Protein AF-A0A537HU54-F1 (afdb_monomer)

Radius of gyration: 13.06 Å; Cα contacts (8 Å, |Δi|>4): 165; chains: 1; bounding box: 30×22×34 Å

Secondary structure (DSSP, 8-state):
-EEEEEEEPTTPPPHHHHHHHHHHHHHHTT--SEEEEETTEEEESSS-SEEEEEE-SSSEEEEEEE--TT-TTTHHHHHHHHHHHHHHHTTTEEEEEEEE--

Sequence (102 aa):
MRIVQVVSKPGSENLYTLMRRKEIELRKKNRGTLHRVKPNRWKHVSYSGQIDYHKANNDISIFELKMRSTETNDWQLLHSFLGFLDRHFHEEIESITILYRD

Mean predicted aligned error: 3.88 Å

Solvent-accessible surface area (backbone atoms only — not comparable to full-atom values): 5800 Å² total; per-residue (Å²): 79,39,35,41,39,35,33,41,32,91,91,49,76,43,62,69,62,53,49,55,52,49,39,54,56,28,48,75,70,79,39,78,54,61,41,78,78,45,99,51,30,32,33,47,79,88,40,75,45,37,38,38,56,44,86,74,56,76,49,36,44,36,34,40,40,46,62,69,89,85,62,98,62,67,61,55,52,55,53,54,49,51,54,51,45,51,77,74,37,53,87,42,44,66,45,78,45,80,45,82,43,128

Nearest PDB structures (foldseek):
  7b90-assembly1_E  TM=4.549E-01  e=1.669E-01  Thermus thermophilus HB8
  3hf5-assembly2_C  TM=4.156E-01  e=1.245E-01  Pseudomonas reinekei
  3hfk-assembly1_D  TM=4.223E-01  e=1.876E-01  Pseudomonas reinekei
  3hfk-assembly1_A  TM=4.188E-01  e=2.516E-01  Pseudomonas reinekei
  3o6q-assembly1_C  TM=3.576E-01  e=2.335E+00  Bacillus subtilis

pLDDT: mean 91.17, std 9.53, range [53.69, 97.88]

Foldseek 3Di:
DKKKKFFWDPPFFAVLVQVVVVQVVQVVVVHDQWDDPDSQWIDGNPFAWIWGWDDPDGGIIMIDTGHPPDDPPSCPVVVSVVVVCCVRPVVGTPDMDMDDDD

Structure (mmCIF, N/CA/C/O backbone):
data_AF-A0A537HU54-F1
#
_entry.id   AF-A0A537HU54-F1
#
loop_
_atom_site.group_PDB
_atom_site.id
_atom_site.type_symbol
_atom_site.label_atom_id
_atom_site.label_alt_id
_atom_site.label_comp_id
_atom_site.label_asym_id
_atom_site.label_entity_id
_atom_site.label_seq_id
_atom_site.pdbx_PDB_ins_code
_atom_site.Cartn_x
_atom_site.Cartn_y
_atom_site.Cartn_z
_atom_site.occupancy
_atom_site.B_iso_or_equiv
_atom_site.auth_seq_id
_atom_site.auth_comp_id
_atom_site.auth_asym_id
_atom_site.auth_atom_id
_atom_site.pdbx_PDB_model_num
ATOM 1 N N . MET A 1 1 ? 1.566 3.319 -16.849 1.00 85.00 1 MET A N 1
ATOM 2 C CA . MET A 1 1 ? 1.584 3.609 -15.382 1.00 85.00 1 MET A CA 1
ATOM 3 C C . MET A 1 1 ? 0.423 2.917 -14.654 1.00 85.00 1 MET A C 1
ATOM 5 O O . MET A 1 1 ? -0.576 2.590 -15.280 1.00 85.00 1 MET A O 1
ATOM 9 N N . ARG A 1 2 ? 0.500 2.687 -13.332 1.00 91.25 2 ARG A N 1
ATOM 10 C CA . ARG A 1 2 ? -0.672 2.225 -12.555 1.00 91.25 2 ARG A CA 1
ATOM 11 C C . ARG A 1 2 ? -0.954 3.137 -11.372 1.00 91.25 2 ARG A C 1
ATOM 13 O O . ARG A 1 2 ? -0.020 3.582 -10.714 1.00 91.25 2 ARG A O 1
ATOM 20 N N . ILE A 1 3 ? -2.226 3.391 -11.093 1.00 94.69 3 ILE A N 1
ATOM 21 C CA . ILE A 1 3 ? -2.660 4.149 -9.918 1.00 94.69 3 ILE A CA 1
ATOM 22 C C . ILE A 1 3 ? -3.497 3.227 -9.039 1.00 94.69 3 ILE A C 1
ATOM 24 O O . ILE A 1 3 ? -4.437 2.600 -9.514 1.00 94.69 3 ILE A O 1
ATOM 28 N N . VAL A 1 4 ? -3.149 3.151 -7.762 1.00 96.38 4 VAL A N 1
ATOM 29 C CA . VAL A 1 4 ? -3.901 2.444 -6.730 1.00 96.38 4 VAL A CA 1
ATOM 30 C C . VAL A 1 4 ? -4.544 3.494 -5.840 1.00 96.38 4 VAL A C 1
ATOM 32 O O . VAL A 1 4 ? -3.857 4.209 -5.112 1.00 96.38 4 VAL A O 1
ATOM 35 N N . GLN A 1 5 ? -5.863 3.606 -5.922 1.00 96.62 5 GLN A N 1
ATOM 36 C CA . GLN A 1 5 ? -6.654 4.407 -5.003 1.00 96.62 5 GLN A CA 1
ATOM 37 C C . GLN A 1 5 ? -7.143 3.503 -3.881 1.00 96.62 5 GLN A C 1
ATOM 39 O O . GLN A 1 5 ? -7.730 2.455 -4.137 1.00 96.62 5 GLN A O 1
ATOM 44 N N . VAL A 1 6 ? -6.913 3.923 -2.645 1.00 96.94 6 VAL A N 1
ATOM 45 C CA . VAL A 1 6 ? -7.371 3.213 -1.456 1.00 96.94 6 VAL A CA 1
ATOM 46 C C . VAL A 1 6 ? -8.307 4.118 -0.682 1.00 96.94 6 VAL A C 1
ATOM 48 O O . VAL A 1 6 ? -7.959 5.266 -0.400 1.00 96.94 6 VAL A O 1
ATOM 51 N N . VAL A 1 7 ? -9.484 3.596 -0.358 1.00 95.69 7 VAL A N 1
ATOM 52 C CA . VAL A 1 7 ? -10.455 4.243 0.523 1.00 95.69 7 VAL A CA 1
ATOM 53 C C . VAL A 1 7 ? -10.362 3.567 1.883 1.00 95.69 7 VAL A C 1
ATOM 55 O O . VAL A 1 7 ? -10.488 2.347 1.975 1.00 95.69 7 VAL A O 1
ATOM 58 N N . SER A 1 8 ? -10.108 4.346 2.926 1.00 95.62 8 SER A N 1
ATOM 59 C CA . SER A 1 8 ? -10.096 3.895 4.315 1.00 95.62 8 SER A CA 1
ATOM 60 C C . SER A 1 8 ? -11.515 3.816 4.878 1.00 95.62 8 SER A C 1
ATOM 62 O O . SER A 1 8 ? -12.377 4.610 4.503 1.00 95.62 8 SER A O 1
ATOM 64 N N . LYS A 1 9 ? -11.759 2.878 5.800 1.00 95.50 9 LYS A N 1
ATOM 65 C CA . LYS A 1 9 ? -13.048 2.788 6.501 1.00 95.50 9 LYS A CA 1
ATOM 66 C C . LYS A 1 9 ? -13.285 4.027 7.369 1.00 95.50 9 LYS A C 1
ATOM 68 O O . LYS A 1 9 ? -12.313 4.555 7.924 1.00 95.50 9 LYS A O 1
ATOM 73 N N . PRO A 1 10 ? -14.544 4.452 7.576 1.00 92.94 10 PRO A N 1
ATOM 74 C CA . PRO A 1 10 ? -14.864 5.567 8.462 1.00 9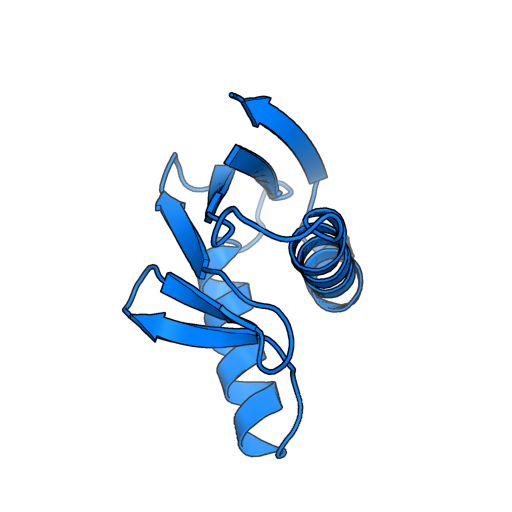2.94 10 PRO A CA 1
ATOM 75 C C . PRO A 1 10 ? -14.234 5.414 9.853 1.00 92.94 10 PRO A C 1
ATOM 77 O O . PRO A 1 10 ? -14.302 4.348 10.460 1.00 92.94 10 PRO A O 1
ATOM 80 N N . GLY A 1 11 ? -13.615 6.484 10.360 1.00 88.88 11 GLY A N 1
ATOM 81 C CA . GLY A 1 11 ? -12.960 6.491 11.675 1.00 88.88 11 GLY A CA 1
ATOM 82 C C . GLY A 1 11 ? -11.567 5.852 11.710 1.00 88.88 11 GLY A C 1
ATOM 83 O O . GLY A 1 11 ? -10.905 5.915 12.746 1.00 88.88 11 GLY A O 1
ATOM 84 N N . SER A 1 12 ? -11.093 5.287 10.595 1.00 90.62 12 SER A N 1
ATOM 85 C CA . SER A 1 12 ? -9.721 4.787 10.486 1.00 90.62 12 SER A CA 1
ATOM 86 C C . SER A 1 12 ? -8.720 5.934 10.452 1.00 90.62 12 SER A C 1
ATOM 88 O O . SER A 1 12 ? -8.979 7.018 9.927 1.00 90.62 12 SER A O 1
ATOM 90 N N . GLU A 1 13 ? -7.522 5.678 10.966 1.00 88.75 13 GLU A N 1
ATOM 91 C CA . GLU A 1 13 ? -6.407 6.590 10.753 1.00 88.75 13 GLU A CA 1
ATOM 92 C C . GLU A 1 13 ? -6.006 6.614 9.269 1.00 88.75 13 GLU A C 1
ATOM 94 O O . GLU A 1 13 ? -6.119 5.618 8.556 1.00 88.75 13 GLU A O 1
ATOM 99 N N . ASN A 1 14 ? -5.483 7.751 8.803 1.00 87.12 14 ASN A N 1
ATOM 100 C CA . ASN A 1 14 ? -5.013 7.890 7.429 1.00 87.12 14 ASN A CA 1
ATOM 101 C C . ASN A 1 14 ? -3.990 6.790 7.066 1.00 87.12 14 ASN A C 1
ATOM 103 O O . ASN A 1 14 ? -2.958 6.628 7.733 1.00 87.12 14 ASN A O 1
ATOM 107 N N . LEU A 1 15 ? -4.256 6.077 5.966 1.00 92.88 15 LEU A N 1
ATOM 108 C CA . LEU A 1 15 ? -3.484 4.906 5.542 1.00 92.88 15 LEU A CA 1
ATOM 109 C C . LEU A 1 15 ? -1.988 5.188 5.379 1.00 92.88 15 LEU A C 1
ATOM 111 O O . LEU A 1 15 ? -1.157 4.363 5.750 1.00 92.88 15 LEU A O 1
ATOM 115 N N . TYR A 1 16 ? -1.606 6.363 4.883 1.00 92.25 16 TYR A N 1
ATOM 116 C CA . TYR A 1 16 ? -0.192 6.702 4.738 1.00 92.25 16 TYR A CA 1
ATOM 117 C C . TYR A 1 16 ? 0.541 6.748 6.092 1.00 92.25 16 TYR A C 1
ATOM 119 O O . TYR A 1 16 ? 1.691 6.301 6.195 1.00 92.25 16 TYR A O 1
ATOM 127 N N . THR A 1 17 ? -0.116 7.219 7.156 1.00 92.00 17 THR A N 1
ATOM 128 C CA . THR A 1 17 ? 0.458 7.215 8.510 1.00 92.00 17 THR A CA 1
ATOM 129 C C . THR A 1 17 ? 0.581 5.795 9.067 1.00 92.00 17 THR A C 1
ATOM 131 O O . THR A 1 17 ? 1.603 5.459 9.681 1.00 92.00 17 THR A O 1
ATOM 134 N N . LEU A 1 18 ? -0.419 4.941 8.825 1.00 94.75 18 LEU A N 1
ATOM 135 C CA . LEU A 1 18 ? -0.379 3.509 9.156 1.00 94.75 18 LEU A CA 1
ATOM 136 C C . LEU A 1 18 ? 0.779 2.806 8.437 1.00 94.75 18 LEU A C 1
ATOM 138 O O . LEU A 1 18 ? 1.633 2.197 9.086 1.00 94.75 18 LEU A O 1
ATOM 142 N N . MET A 1 19 ? 0.890 2.994 7.122 1.00 95.69 19 MET A N 1
ATOM 143 C CA . MET A 1 19 ? 1.970 2.442 6.306 1.00 95.69 19 MET A CA 1
ATOM 144 C C . MET A 1 19 ? 3.344 2.873 6.808 1.00 95.69 19 MET A C 1
ATOM 146 O O . MET A 1 19 ? 4.215 2.027 7.010 1.00 95.69 19 MET A O 1
ATOM 150 N N . ARG A 1 20 ? 3.543 4.173 7.067 1.00 95.25 20 ARG A N 1
ATOM 151 C CA . ARG A 1 20 ? 4.815 4.692 7.588 1.00 95.25 20 ARG A CA 1
ATOM 152 C C . ARG A 1 20 ? 5.209 4.013 8.900 1.00 95.25 20 ARG A C 1
ATOM 154 O O . ARG A 1 20 ? 6.369 3.644 9.060 1.00 95.25 20 ARG A O 1
ATOM 161 N N . ARG A 1 21 ? 4.278 3.862 9.848 1.00 96.44 21 ARG A N 1
ATOM 162 C CA . ARG A 1 21 ? 4.567 3.190 11.128 1.00 96.44 21 ARG A CA 1
ATOM 163 C C . ARG A 1 21 ? 4.891 1.716 10.922 1.00 96.44 21 ARG A C 1
ATOM 165 O O . ARG A 1 21 ? 5.868 1.239 11.496 1.00 96.44 21 ARG A O 1
ATOM 172 N N . LYS A 1 22 ? 4.128 1.023 10.073 1.00 97.25 22 LYS A N 1
ATOM 173 C CA . LYS A 1 22 ? 4.350 -0.394 9.774 1.00 97.25 22 LYS A CA 1
ATOM 174 C C . LYS A 1 22 ? 5.709 -0.641 9.121 1.00 97.25 22 LYS A C 1
ATOM 176 O O . LYS A 1 22 ? 6.390 -1.585 9.498 1.00 97.25 22 LYS A O 1
ATOM 181 N N . GLU A 1 23 ? 6.145 0.215 8.200 1.00 95.56 23 GLU A N 1
ATOM 182 C CA . GLU A 1 23 ? 7.477 0.093 7.590 1.00 95.56 23 GLU A CA 1
ATOM 183 C C . GLU A 1 23 ? 8.596 0.242 8.607 1.00 95.56 23 GLU A C 1
ATOM 185 O O . GLU A 1 23 ? 9.496 -0.592 8.639 1.00 95.56 23 GLU A O 1
ATOM 190 N N . ILE A 1 24 ? 8.510 1.245 9.483 1.00 96.06 24 ILE A N 1
ATOM 191 C CA . ILE A 1 24 ? 9.489 1.437 10.556 1.00 96.06 24 ILE A CA 1
ATOM 192 C C . ILE A 1 24 ? 9.510 0.213 11.480 1.00 96.06 24 ILE A C 1
ATOM 194 O O . ILE A 1 24 ? 10.583 -0.246 11.870 1.00 96.06 24 ILE A O 1
ATOM 198 N N . GLU A 1 25 ? 8.339 -0.324 11.829 1.00 97.19 25 GLU A N 1
ATOM 199 C CA . GLU A 1 25 ? 8.212 -1.519 12.664 1.00 97.19 25 GLU A CA 1
ATOM 200 C C . GLU A 1 25 ? 8.879 -2.744 12.020 1.00 97.19 25 GLU A C 1
ATOM 202 O O . GLU A 1 25 ? 9.689 -3.417 12.660 1.00 97.19 25 GLU A O 1
ATOM 207 N N . LEU A 1 26 ? 8.568 -3.016 10.750 1.00 96.88 26 LEU A N 1
ATOM 208 C CA . LEU A 1 26 ? 9.137 -4.131 9.996 1.00 96.88 26 LEU A CA 1
ATOM 209 C C . LEU A 1 26 ? 10.650 -3.968 9.846 1.00 96.88 26 LEU A C 1
ATOM 211 O O . LEU A 1 26 ? 11.405 -4.893 10.149 1.00 96.88 26 LEU A O 1
ATOM 215 N N . ARG A 1 27 ? 11.103 -2.768 9.477 1.00 93.56 27 ARG A N 1
ATOM 216 C CA . ARG A 1 27 ? 12.518 -2.462 9.272 1.00 93.56 27 ARG A CA 1
ATOM 217 C C . ARG A 1 27 ? 13.341 -2.637 10.544 1.00 93.56 27 ARG A C 1
ATOM 219 O O . ARG A 1 27 ? 14.420 -3.214 10.478 1.00 93.56 27 ARG A O 1
ATOM 226 N N . LYS A 1 28 ? 12.830 -2.215 11.708 1.00 95.81 28 LYS A N 1
ATOM 227 C CA . LYS A 1 28 ? 13.487 -2.442 13.014 1.00 95.81 28 LYS A CA 1
ATOM 228 C C . LYS A 1 28 ? 13.708 -3.925 13.325 1.00 95.81 28 LYS A C 1
ATOM 230 O O . LYS A 1 28 ? 14.602 -4.256 14.093 1.00 95.81 28 LYS A O 1
ATOM 235 N N . LYS A 1 29 ? 12.901 -4.809 12.735 1.00 96.00 29 LYS A N 1
ATOM 236 C CA . LYS A 1 29 ? 12.992 -6.268 12.877 1.00 96.00 29 LYS A CA 1
ATOM 237 C C . LYS A 1 29 ? 13.764 -6.928 11.724 1.00 96.00 29 LYS A C 1
ATOM 239 O O . LYS A 1 29 ? 13.708 -8.148 11.605 1.00 96.00 29 LYS A O 1
ATOM 244 N N . ASN A 1 30 ? 14.436 -6.153 10.862 1.00 93.88 30 ASN A N 1
ATOM 245 C CA . ASN A 1 30 ? 15.050 -6.620 9.610 1.00 93.88 30 ASN A CA 1
ATOM 246 C C . ASN A 1 30 ? 14.059 -7.375 8.699 1.00 93.88 30 ASN A C 1
ATOM 248 O O . ASN A 1 30 ? 14.402 -8.368 8.063 1.00 93.88 30 ASN A O 1
ATOM 252 N N . ARG A 1 31 ? 12.802 -6.918 8.668 1.00 94.19 31 ARG A N 1
ATOM 253 C CA . ARG A 1 31 ? 11.712 -7.458 7.843 1.00 94.19 31 ARG A CA 1
ATOM 254 C C . ARG A 1 31 ? 11.137 -6.375 6.929 1.00 94.19 31 ARG A C 1
ATOM 256 O O . ARG A 1 31 ? 11.412 -5.187 7.087 1.00 94.19 31 ARG A O 1
ATOM 263 N N . GLY A 1 32 ? 10.251 -6.804 6.033 1.00 94.12 32 GLY A N 1
ATOM 264 C CA . GLY A 1 32 ? 9.541 -5.933 5.101 1.00 94.12 32 GLY A CA 1
ATOM 265 C C . GLY A 1 32 ? 10.313 -5.728 3.804 1.00 94.12 32 GLY A C 1
ATOM 266 O O . GLY A 1 32 ? 11.536 -5.798 3.770 1.00 94.12 32 GLY A O 1
ATOM 267 N N . THR A 1 33 ? 9.571 -5.508 2.724 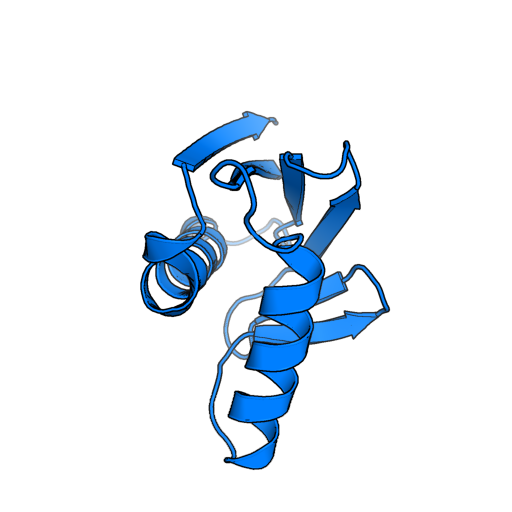1.00 94.69 33 THR A N 1
ATOM 268 C CA . THR A 1 33 ? 10.136 -5.380 1.375 1.00 94.69 33 THR A CA 1
ATOM 269 C C . THR A 1 33 ? 9.895 -4.011 0.752 1.00 94.69 33 THR A C 1
ATOM 271 O O . THR A 1 33 ? 10.488 -3.694 -0.275 1.00 94.69 33 THR A O 1
ATOM 274 N N . LEU A 1 34 ? 9.040 -3.191 1.367 1.00 95.19 34 LEU A N 1
ATOM 275 C CA . LEU A 1 34 ? 8.769 -1.817 0.968 1.00 95.19 34 LEU A CA 1
ATOM 276 C C . LEU A 1 34 ? 9.478 -0.870 1.928 1.00 95.19 34 LEU A C 1
ATOM 278 O O . LEU A 1 34 ? 9.222 -0.901 3.128 1.00 95.19 34 LEU A O 1
ATOM 282 N N . HIS A 1 35 ? 10.326 -0.004 1.383 1.00 95.12 35 HIS A N 1
ATOM 283 C CA . HIS A 1 35 ? 11.069 0.986 2.150 1.00 95.12 35 HIS A CA 1
ATOM 284 C C . HIS A 1 35 ? 10.760 2.392 1.681 1.00 95.12 35 HIS A C 1
ATOM 286 O O . HIS A 1 35 ? 10.734 2.692 0.482 1.00 95.12 35 HIS A O 1
ATOM 292 N N . ARG A 1 36 ? 10.587 3.283 2.651 1.00 95.25 36 ARG A N 1
ATOM 293 C CA . ARG A 1 36 ? 10.404 4.705 2.393 1.00 95.25 36 ARG A CA 1
ATOM 294 C C . ARG A 1 36 ? 11.753 5.345 2.067 1.00 95.25 36 ARG A C 1
ATOM 296 O O . ARG A 1 36 ? 12.685 5.284 2.864 1.00 95.25 36 ARG A O 1
ATOM 303 N N . VAL A 1 37 ? 11.849 5.980 0.899 1.00 95.00 37 VAL A N 1
ATOM 304 C CA . VAL A 1 37 ? 13.082 6.627 0.401 1.00 95.00 37 VAL A CA 1
ATOM 305 C C . VAL A 1 37 ? 12.975 8.150 0.326 1.00 95.00 37 VAL A C 1
ATOM 307 O O . VAL A 1 37 ? 13.988 8.841 0.322 1.00 95.00 37 VAL A O 1
ATOM 310 N N . LYS A 1 38 ? 11.753 8.689 0.273 1.00 93.88 38 LYS A N 1
ATOM 311 C CA . LYS A 1 38 ? 11.433 10.117 0.454 1.00 93.88 38 LYS A CA 1
ATOM 312 C C . LYS A 1 38 ? 10.120 10.223 1.229 1.00 93.88 38 LYS A C 1
ATOM 314 O O . LYS A 1 38 ? 9.435 9.206 1.347 1.00 93.88 38 LYS A O 1
ATOM 319 N N . PRO A 1 39 ? 9.711 11.415 1.712 1.00 92.25 39 PRO A N 1
ATOM 320 C CA . PRO A 1 39 ? 8.480 11.536 2.473 1.00 92.25 39 PRO A CA 1
ATOM 321 C C . PRO A 1 39 ? 7.283 10.848 1.811 1.00 92.25 39 PRO A C 1
ATOM 323 O O . PRO A 1 39 ? 6.668 9.989 2.431 1.00 92.25 39 PRO A O 1
ATOM 326 N N . ASN A 1 40 ? 7.079 11.090 0.519 1.00 94.69 40 ASN A N 1
ATOM 327 C CA . ASN A 1 40 ? 5.967 10.532 -0.245 1.00 94.69 40 ASN A CA 1
ATOM 328 C C . ASN A 1 40 ? 6.415 9.472 -1.263 1.00 94.69 40 ASN A C 1
ATOM 330 O O . ASN A 1 40 ? 5.736 9.274 -2.260 1.00 94.69 40 ASN A O 1
ATOM 334 N N . ARG A 1 41 ? 7.574 8.823 -1.073 1.00 96.31 41 ARG A N 1
ATOM 335 C CA . ARG A 1 41 ? 8.083 7.834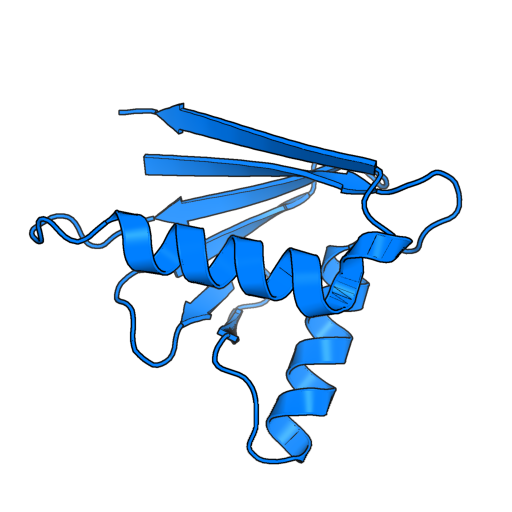 -2.036 1.00 96.31 41 ARG A CA 1
ATOM 336 C C . ARG A 1 41 ? 8.607 6.587 -1.365 1.00 96.31 41 ARG A C 1
ATOM 338 O O . ARG A 1 41 ? 9.413 6.659 -0.435 1.00 96.31 41 ARG A O 1
ATOM 345 N N . TRP A 1 42 ? 8.227 5.462 -1.943 1.00 96.38 4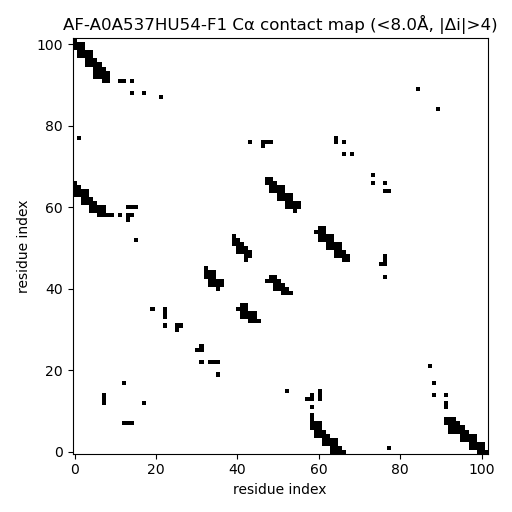2 TRP A N 1
ATOM 346 C CA . TRP A 1 42 ? 8.590 4.131 -1.505 1.00 96.38 42 TRP A CA 1
ATOM 347 C C . TRP A 1 42 ? 9.212 3.338 -2.649 1.00 96.38 42 TRP A C 1
ATOM 349 O O . TRP A 1 42 ? 8.939 3.596 -3.824 1.00 96.38 42 TRP A O 1
ATOM 359 N N . LYS A 1 43 ? 10.066 2.380 -2.300 1.00 95.00 43 LYS A N 1
ATOM 360 C CA . LYS A 1 43 ? 10.663 1.423 -3.232 1.00 95.00 43 LYS A CA 1
ATOM 361 C C . LYS A 1 43 ? 10.560 0.017 -2.675 1.00 95.00 43 LYS A C 1
ATOM 363 O O . LYS A 1 43 ? 10.628 -0.172 -1.462 1.00 95.00 43 LYS A O 1
ATOM 368 N N . HIS A 1 44 ? 10.424 -0.948 -3.574 1.00 94.62 44 HIS A N 1
ATOM 369 C CA . HIS A 1 44 ? 10.548 -2.353 -3.230 1.00 94.62 44 HIS A CA 1
ATOM 370 C C . HIS A 1 44 ? 12.022 -2.780 -3.284 1.00 94.62 44 HIS A C 1
ATOM 372 O O . HIS A 1 44 ? 12.772 -2.281 -4.121 1.00 94.62 44 HIS A O 1
ATOM 378 N N . VAL A 1 45 ? 12.438 -3.702 -2.415 1.00 93.38 45 VAL A N 1
ATOM 379 C CA . VAL A 1 45 ? 13.824 -4.213 -2.378 1.00 93.38 45 VAL A CA 1
ATOM 380 C C . VAL A 1 45 ? 14.209 -4.994 -3.636 1.00 93.38 45 VAL A C 1
ATOM 382 O O . VAL A 1 45 ? 15.342 -4.889 -4.091 1.00 93.38 45 VAL A O 1
ATOM 385 N N . SER A 1 46 ? 13.266 -5.749 -4.207 1.00 90.75 46 SER A N 1
ATOM 386 C CA . SER A 1 46 ? 13.513 -6.657 -5.342 1.00 90.75 46 SER A CA 1
ATOM 387 C C . SER A 1 46 ? 12.888 -6.209 -6.661 1.00 90.75 46 SER A C 1
ATOM 389 O O . SER A 1 46 ? 13.255 -6.735 -7.702 1.00 90.75 46 SER A O 1
ATOM 391 N N . TYR A 1 47 ? 11.926 -5.281 -6.634 1.00 90.50 47 TYR A N 1
ATOM 392 C CA . TYR A 1 47 ? 11.160 -4.909 -7.828 1.00 90.50 47 TYR A CA 1
ATOM 393 C C . TYR A 1 47 ? 11.501 -3.482 -8.216 1.00 90.50 47 TYR A C 1
ATOM 395 O O . TYR A 1 47 ? 11.434 -2.567 -7.388 1.00 90.50 47 TYR A O 1
ATOM 403 N N . SER A 1 48 ? 11.894 -3.308 -9.474 1.00 87.56 48 SER A N 1
ATOM 404 C CA . SER A 1 48 ? 12.275 -2.011 -10.012 1.00 87.56 48 SER A CA 1
ATOM 405 C C . SER A 1 48 ? 11.064 -1.070 -10.072 1.00 87.56 48 SER A C 1
ATOM 407 O O . SER A 1 48 ? 9.913 -1.486 -10.205 1.00 87.56 48 SER A O 1
ATOM 409 N N . GLY A 1 49 ? 11.325 0.229 -9.935 1.00 90.06 49 GLY A N 1
ATOM 410 C CA . GLY A 1 49 ? 10.291 1.263 -9.920 1.00 90.06 49 GLY A CA 1
ATOM 411 C C . GLY A 1 49 ? 10.164 1.978 -8.579 1.00 90.06 49 GLY A C 1
ATOM 412 O O . GLY A 1 49 ? 11.046 1.919 -7.716 1.00 90.06 49 GLY A O 1
ATOM 413 N N . GLN A 1 50 ? 9.081 2.730 -8.439 1.00 93.44 50 GLN A N 1
ATOM 414 C CA . GLN A 1 50 ? 8.763 3.491 -7.239 1.00 93.44 50 GLN A CA 1
ATOM 415 C C . GLN A 1 50 ? 7.250 3.614 -7.063 1.00 93.44 50 GLN A C 1
ATOM 417 O O . GLN A 1 50 ? 6.494 3.620 -8.034 1.00 93.44 50 GLN A O 1
ATOM 422 N N . ILE A 1 51 ? 6.838 3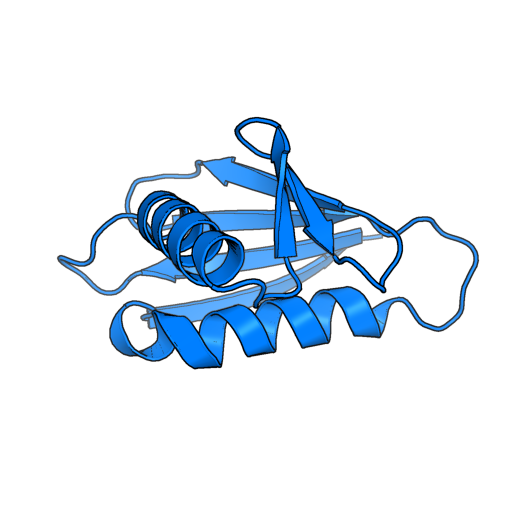.755 -5.809 1.00 95.75 51 ILE A N 1
ATOM 423 C CA . ILE A 1 51 ? 5.468 4.069 -5.418 1.00 95.75 51 ILE A CA 1
ATOM 424 C C . ILE A 1 51 ? 5.485 5.496 -4.869 1.00 95.75 51 ILE A C 1
ATOM 426 O O . ILE A 1 51 ? 6.126 5.764 -3.848 1.00 95.75 51 ILE A O 1
ATOM 430 N N . ASP A 1 52 ? 4.823 6.411 -5.565 1.00 96.38 52 ASP A N 1
ATOM 431 C CA . ASP A 1 52 ? 4.625 7.796 -5.147 1.00 96.38 52 ASP A CA 1
ATOM 432 C C . ASP A 1 52 ? 3.265 7.924 -4.442 1.00 96.38 52 ASP A C 1
ATOM 434 O O . ASP A 1 52 ? 2.250 7.475 -4.961 1.00 96.38 52 ASP A O 1
ATOM 438 N N . TYR A 1 53 ? 3.235 8.517 -3.252 1.00 96.31 53 TYR A N 1
ATOM 439 C CA . TYR A 1 53 ? 2.007 8.811 -2.515 1.00 96.31 53 TYR A CA 1
ATOM 440 C C . TYR A 1 53 ? 1.528 10.230 -2.816 1.00 96.31 53 TYR A C 1
ATOM 442 O O . TYR A 1 53 ? 2.292 11.192 -2.706 1.00 96.31 53 TYR A O 1
ATOM 450 N N . HIS A 1 54 ? 0.240 10.357 -3.107 1.00 93.44 54 HIS A N 1
ATOM 451 C CA . HIS A 1 54 ? -0.453 11.620 -3.295 1.00 93.44 54 HIS A CA 1
ATOM 452 C C . HIS A 1 54 ? -1.625 11.679 -2.320 1.00 93.44 54 HIS A C 1
ATOM 454 O O . HIS A 1 54 ? -2.508 10.817 -2.319 1.00 93.44 54 HIS A O 1
ATOM 460 N N . LYS A 1 55 ? -1.631 12.703 -1.465 1.00 82.81 55 LYS A N 1
ATOM 461 C CA . LYS A 1 55 ? -2.754 12.939 -0.559 1.00 82.81 55 LYS A CA 1
ATOM 462 C C . LYS A 1 55 ? -3.924 13.488 -1.376 1.00 82.81 55 LYS A C 1
ATOM 464 O O . LYS A 1 55 ? -3.781 14.555 -1.965 1.00 82.81 55 LYS A O 1
ATOM 469 N N . ALA A 1 56 ? -5.057 12.785 -1.387 1.00 84.12 56 ALA A N 1
ATOM 470 C CA . ALA A 1 56 ? -6.297 13.299 -1.968 1.00 84.12 56 ALA A CA 1
ATOM 471 C C . ALA A 1 56 ? -7.147 13.976 -0.886 1.00 84.12 56 ALA A C 1
ATOM 473 O O . ALA A 1 56 ? -7.361 15.184 -0.926 1.00 84.12 56 ALA A O 1
ATOM 474 N N . ASN A 1 57 ? -7.561 13.217 0.130 1.00 85.00 57 ASN A N 1
ATOM 475 C CA . ASN A 1 57 ? -8.216 13.728 1.335 1.00 85.00 57 ASN A CA 1
ATOM 476 C C . ASN A 1 57 ? -7.869 12.820 2.537 1.00 85.00 57 ASN A C 1
ATOM 478 O O . ASN A 1 57 ? -6.845 12.135 2.501 1.00 85.00 57 ASN A O 1
ATOM 482 N N . ASN A 1 58 ? -8.624 12.876 3.638 1.00 80.25 58 ASN A N 1
ATOM 483 C CA . ASN A 1 58 ? -8.304 12.072 4.824 1.00 80.25 58 ASN A CA 1
ATOM 484 C C . ASN A 1 58 ? -8.587 10.576 4.627 1.00 80.25 58 ASN A C 1
ATOM 486 O O . ASN A 1 58 ? -7.789 9.766 5.103 1.00 80.25 58 ASN A O 1
ATOM 490 N N . ASP A 1 59 ? -9.640 10.243 3.881 1.00 89.12 59 ASP A N 1
ATOM 491 C CA . ASP A 1 59 ? -10.127 8.870 3.707 1.00 89.12 59 ASP A CA 1
ATOM 492 C C . ASP A 1 59 ? -9.594 8.225 2.423 1.00 89.12 59 ASP A C 1
ATOM 494 O O . ASP A 1 59 ? -9.553 7.008 2.299 1.00 89.12 59 ASP A O 1
ATOM 498 N N . ILE A 1 60 ? -9.156 9.033 1.456 1.00 92.81 60 ILE A N 1
ATOM 499 C CA . ILE A 1 60 ? -8.681 8.587 0.150 1.00 92.81 60 ILE A CA 1
ATOM 500 C C . ILE A 1 60 ? -7.174 8.807 0.045 1.00 92.81 60 ILE A C 1
ATOM 502 O O . ILE A 1 60 ? -6.672 9.936 0.057 1.00 92.81 60 ILE A O 1
ATOM 506 N N . SER A 1 61 ? -6.457 7.701 -0.133 1.00 94.88 61 SER A N 1
ATOM 507 C CA . SER A 1 61 ? -5.022 7.665 -0.403 1.00 94.88 61 SER A CA 1
ATOM 508 C C . SER A 1 61 ? -4.771 7.251 -1.848 1.00 94.88 61 SER A C 1
ATOM 510 O O . SER A 1 61 ? -5.267 6.218 -2.293 1.00 94.88 61 SER A O 1
ATOM 512 N N . ILE A 1 62 ? -3.988 8.040 -2.585 1.00 96.38 62 ILE A N 1
ATOM 513 C CA . ILE A 1 62 ? -3.628 7.732 -3.971 1.00 96.38 62 ILE A CA 1
ATOM 514 C C . ILE A 1 62 ? -2.160 7.318 -4.018 1.00 96.38 62 ILE A C 1
ATOM 516 O O . ILE A 1 62 ? -1.282 8.040 -3.545 1.00 96.38 62 ILE A O 1
ATOM 520 N N . PHE A 1 63 ? -1.889 6.167 -4.625 1.00 96.44 63 PHE A N 1
ATOM 521 C CA . PHE A 1 63 ? -0.544 5.659 -4.859 1.00 96.44 63 PHE A CA 1
ATOM 522 C C . PHE A 1 63 ? -0.305 5.495 -6.351 1.00 96.44 63 PHE A C 1
ATOM 524 O O . PHE A 1 63 ? -1.004 4.757 -7.037 1.00 96.44 63 PHE A O 1
ATOM 531 N N . GLU A 1 64 ? 0.708 6.171 -6.861 1.00 95.81 64 GLU A N 1
ATOM 532 C CA . GLU A 1 64 ? 1.127 6.084 -8.247 1.00 95.81 64 GLU A CA 1
ATOM 533 C C . GLU A 1 64 ? 2.338 5.154 -8.354 1.00 95.81 64 GLU A C 1
ATOM 535 O O . GLU A 1 64 ? 3.407 5.414 -7.800 1.00 95.81 64 GLU A O 1
ATOM 540 N N . LEU A 1 65 ? 2.164 4.050 -9.070 1.00 94.00 65 LEU A N 1
ATOM 541 C CA . LEU A 1 65 ? 3.190 3.050 -9.312 1.00 94.00 65 LEU A CA 1
ATOM 542 C C . LEU A 1 65 ? 3.841 3.337 -10.663 1.00 94.00 65 LEU A C 1
ATOM 544 O O . LEU A 1 65 ? 3.283 3.057 -11.732 1.00 94.00 65 LEU A O 1
ATOM 548 N N . LYS A 1 66 ? 5.051 3.893 -10.591 1.00 90.12 66 LYS A N 1
ATOM 549 C CA . LYS A 1 66 ? 5.915 4.157 -11.740 1.00 90.12 66 LYS A CA 1
ATOM 550 C C . LYS A 1 66 ? 6.925 3.021 -11.877 1.00 90.12 66 LYS A C 1
ATOM 552 O O . LYS A 1 66 ? 7.801 2.851 -11.027 1.00 90.12 66 LYS A O 1
ATOM 557 N N . MET A 1 67 ? 6.803 2.259 -12.953 1.00 83.12 67 MET A N 1
ATOM 558 C CA . MET A 1 67 ? 7.695 1.146 -13.285 1.00 83.12 67 MET A CA 1
ATOM 559 C C . MET A 1 67 ? 8.799 1.656 -14.212 1.00 83.12 67 MET A C 1
ATOM 561 O O . MET A 1 67 ? 8.585 2.598 -14.977 1.00 83.12 67 MET A O 1
ATOM 565 N N . ARG A 1 68 ? 10.008 1.093 -14.115 1.00 72.88 68 ARG A N 1
ATOM 566 C CA . ARG A 1 68 ? 11.099 1.459 -15.026 1.00 72.88 68 ARG A CA 1
ATOM 567 C C . ARG A 1 68 ? 10.867 0.676 -16.320 1.00 72.88 68 ARG A C 1
ATOM 569 O O . ARG A 1 68 ? 11.232 -0.488 -16.388 1.00 72.88 68 ARG A O 1
ATOM 576 N N . SER A 1 69 ? 10.180 1.290 -17.285 1.00 62.78 69 SER A N 1
ATOM 577 C CA . SER A 1 69 ? 9.731 0.626 -18.515 1.00 62.78 69 SER A CA 1
ATOM 578 C C . SER A 1 69 ? 10.906 0.001 -19.267 1.00 62.78 69 SER A C 1
ATOM 580 O O . SER A 1 69 ? 11.802 0.717 -19.713 1.00 62.78 69 SER A O 1
ATOM 582 N N . THR A 1 70 ? 10.916 -1.327 -19.352 1.00 57.22 70 THR A N 1
ATOM 583 C CA . THR A 1 70 ? 11.641 -2.162 -20.337 1.00 57.22 70 THR A CA 1
ATOM 584 C C . THR A 1 70 ? 11.376 -3.654 -20.104 1.00 57.22 70 THR A C 1
ATOM 586 O O . THR A 1 70 ? 11.633 -4.444 -21.004 1.00 57.22 70 THR A O 1
ATOM 589 N N . GLU A 1 71 ? 10.833 -4.060 -18.951 1.00 53.69 71 GLU A N 1
ATOM 590 C CA . GLU A 1 71 ? 10.594 -5.473 -18.640 1.00 53.69 71 GLU A CA 1
ATOM 591 C C . GLU A 1 71 ? 9.108 -5.855 -18.667 1.00 53.69 71 GLU A C 1
ATOM 593 O O . GLU A 1 71 ? 8.249 -5.182 -18.109 1.00 53.69 71 GLU A O 1
ATOM 598 N N . THR A 1 72 ? 8.822 -7.022 -19.240 1.00 56.00 72 THR A N 1
ATOM 599 C CA . THR A 1 72 ? 7.525 -7.724 -19.308 1.00 56.00 72 THR A CA 1
ATOM 600 C C . THR A 1 72 ? 6.903 -8.077 -17.941 1.00 56.00 72 THR A C 1
ATOM 602 O O . THR A 1 72 ? 5.824 -8.662 -17.889 1.00 56.00 72 THR A O 1
ATOM 605 N N . ASN A 1 73 ? 7.546 -7.703 -16.828 1.00 57.03 73 ASN A N 1
ATOM 606 C CA . ASN A 1 73 ? 7.199 -8.073 -15.449 1.00 57.03 73 ASN A CA 1
ATOM 607 C C . ASN A 1 73 ? 6.624 -6.921 -14.610 1.00 57.03 73 ASN A C 1
ATOM 609 O O . ASN A 1 73 ? 6.657 -6.954 -13.377 1.00 57.03 73 ASN A O 1
ATOM 613 N N . ASP A 1 74 ? 6.022 -5.930 -15.264 1.00 70.56 74 ASP A N 1
ATOM 614 C CA . ASP A 1 74 ? 5.392 -4.775 -14.623 1.00 70.56 74 ASP A CA 1
ATOM 615 C C . ASP A 1 74 ? 4.442 -5.167 -13.467 1.00 70.56 74 ASP A C 1
ATOM 617 O O . ASP A 1 74 ? 4.301 -4.454 -12.476 1.00 70.56 74 ASP A O 1
ATOM 621 N N . TRP A 1 75 ? 3.767 -6.318 -13.523 1.00 85.31 75 TRP A N 1
ATOM 622 C CA . TRP A 1 75 ? 2.810 -6.748 -12.489 1.00 85.31 75 TRP A CA 1
ATOM 623 C C . TRP A 1 75 ? 3.399 -6.917 -11.074 1.00 85.31 75 TRP A C 1
ATOM 625 O O . TRP A 1 75 ? 2.691 -6.681 -10.096 1.00 85.31 75 TRP A O 1
ATOM 635 N N . GLN A 1 76 ? 4.680 -7.270 -10.931 1.00 90.25 76 GL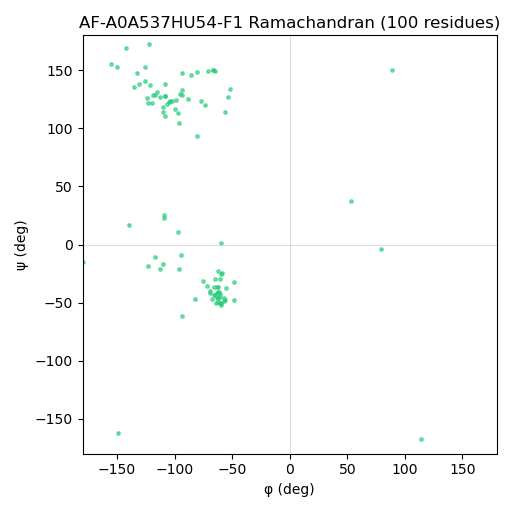N A N 1
ATOM 636 C CA . GLN A 1 76 ? 5.243 -7.707 -9.644 1.00 90.25 76 GLN A CA 1
ATOM 637 C C . GLN A 1 76 ? 5.209 -6.624 -8.557 1.00 90.25 76 GLN A C 1
ATOM 639 O O . GLN A 1 76 ? 4.840 -6.906 -7.414 1.00 90.25 76 GLN A O 1
ATOM 644 N N . LEU A 1 77 ? 5.527 -5.372 -8.911 1.00 92.38 77 LEU A N 1
ATOM 645 C CA . LEU A 1 77 ? 5.480 -4.257 -7.962 1.00 92.38 77 LEU A CA 1
ATOM 646 C C . LEU A 1 77 ? 4.047 -3.987 -7.489 1.00 92.38 77 LEU A C 1
ATOM 648 O O . LEU A 1 77 ? 3.828 -3.795 -6.294 1.00 92.38 77 LEU A O 1
ATOM 652 N N . LEU A 1 78 ? 3.074 -4.008 -8.409 1.00 93.75 78 LEU A N 1
ATOM 653 C CA . LEU A 1 78 ? 1.662 -3.829 -8.066 1.00 93.75 78 LEU A CA 1
ATOM 654 C C . LEU A 1 78 ? 1.170 -4.973 -7.180 1.00 93.75 78 LEU A C 1
ATOM 656 O O . LEU A 1 78 ? 0.630 -4.717 -6.111 1.00 93.75 78 LEU A O 1
ATOM 660 N N . HIS A 1 79 ? 1.407 -6.219 -7.583 1.00 94.38 79 HIS A N 1
ATOM 661 C CA . HIS A 1 79 ? 1.018 -7.396 -6.815 1.00 94.38 79 HIS A CA 1
ATOM 662 C C . HIS A 1 79 ? 1.593 -7.371 -5.396 1.00 94.38 79 HIS A C 1
ATOM 664 O O . HIS A 1 79 ? 0.869 -7.545 -4.417 1.00 94.38 79 HIS A O 1
ATOM 670 N N . SER A 1 80 ? 2.890 -7.081 -5.264 1.00 95.06 80 SER A N 1
ATOM 671 C CA . SER A 1 80 ? 3.530 -6.968 -3.956 1.00 95.06 80 SER A CA 1
ATOM 672 C C . SER A 1 80 ? 2.966 -5.829 -3.119 1.00 95.06 80 SER A C 1
ATOM 674 O O . SER A 1 80 ? 2.890 -5.961 -1.898 1.00 95.06 80 SER A O 1
ATOM 676 N N . PHE A 1 81 ? 2.616 -4.707 -3.749 1.00 96.56 81 PHE A N 1
ATOM 677 C CA . PHE A 1 81 ? 2.028 -3.569 -3.061 1.00 96.56 81 PHE A CA 1
ATOM 678 C C . PHE A 1 81 ? 0.626 -3.898 -2.543 1.00 96.56 81 PHE A C 1
ATOM 680 O O . PHE A 1 81 ? 0.357 -3.685 -1.365 1.00 96.56 81 PHE A O 1
ATOM 687 N N . LEU A 1 82 ? -0.226 -4.509 -3.370 1.00 97.31 82 LEU A N 1
ATOM 688 C CA . LEU A 1 82 ? -1.558 -4.964 -2.965 1.0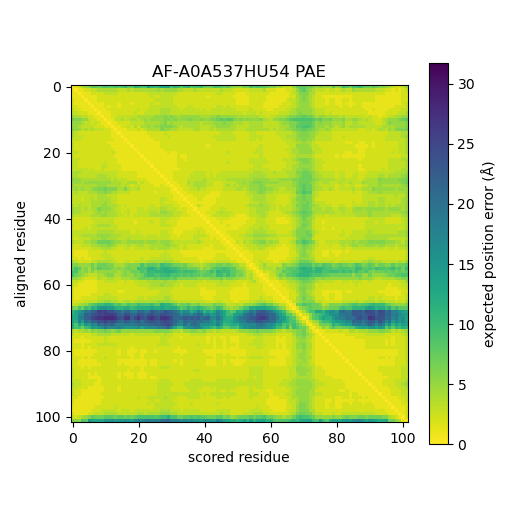0 97.31 82 LEU A CA 1
ATOM 689 C C . LEU A 1 82 ? -1.479 -6.000 -1.842 1.00 97.31 82 LEU A C 1
ATOM 691 O O . LEU A 1 82 ? -2.159 -5.855 -0.834 1.00 97.31 82 LEU A O 1
ATOM 695 N N . GLY A 1 83 ? -0.584 -6.985 -1.955 1.00 97.44 83 GLY A N 1
ATOM 696 C CA . GLY A 1 83 ? -0.384 -7.974 -0.897 1.00 97.44 83 GLY A CA 1
ATOM 697 C C . GLY A 1 83 ? 0.161 -7.371 0.402 1.00 97.44 83 GLY A C 1
ATOM 698 O O . GLY A 1 83 ? -0.115 -7.882 1.480 1.00 97.44 83 GLY A O 1
ATOM 699 N N . PHE A 1 84 ? 0.937 -6.286 0.335 1.00 97.50 84 PHE A N 1
ATOM 700 C CA . PHE A 1 84 ? 1.339 -5.543 1.531 1.00 97.50 84 PHE A CA 1
ATOM 701 C C . PHE A 1 84 ? 0.156 -4.813 2.170 1.00 97.50 84 PHE A C 1
ATOM 703 O O . PHE A 1 84 ? 0.046 -4.828 3.395 1.00 97.50 84 PHE A O 1
ATOM 710 N N . LEU A 1 85 ? -0.712 -4.198 1.359 1.00 97.69 85 LEU A N 1
ATOM 711 C CA . LEU A 1 85 ? -1.909 -3.525 1.853 1.00 97.69 85 LEU A CA 1
ATOM 712 C C . LEU A 1 85 ? -2.862 -4.505 2.535 1.00 97.69 85 LEU A C 1
ATOM 714 O O . LEU A 1 85 ? -3.249 -4.283 3.675 1.00 97.69 85 LEU A O 1
ATOM 718 N N . ASP A 1 86 ? -3.157 -5.614 1.866 1.00 97.38 86 ASP A N 1
ATOM 719 C CA . ASP A 1 86 ? -4.046 -6.657 2.366 1.00 97.38 86 ASP A CA 1
ATOM 720 C C . ASP A 1 86 ? -3.532 -7.267 3.683 1.00 97.38 86 ASP A C 1
ATOM 722 O O . ASP A 1 86 ? -4.212 -7.224 4.703 1.00 97.38 86 ASP A O 1
ATOM 726 N N . ARG A 1 87 ? -2.267 -7.710 3.733 1.00 97.12 87 ARG A N 1
ATOM 727 C CA . ARG A 1 87 ? -1.693 -8.354 4.934 1.00 97.12 87 ARG A CA 1
ATOM 728 C C . ARG A 1 87 ? -1.621 -7.475 6.180 1.00 97.12 87 ARG A C 1
ATOM 730 O O . ARG A 1 87 ? -1.418 -8.005 7.272 1.00 97.12 87 ARG A O 1
ATOM 737 N N . HIS A 1 88 ? -1.624 -6.155 6.028 1.00 97.62 88 HIS A N 1
ATOM 738 C CA . HIS A 1 88 ? -1.336 -5.250 7.141 1.00 97.62 88 HIS A CA 1
ATOM 739 C C . HIS A 1 88 ? -2.434 -4.244 7.435 1.00 97.62 88 HIS A C 1
ATOM 741 O O . HIS A 1 88 ? -2.389 -3.682 8.527 1.00 97.62 88 HIS A O 1
ATOM 747 N N . PHE A 1 89 ? -3.346 -4.001 6.492 1.00 97.25 89 PHE A N 1
ATOM 748 C CA . PHE A 1 89 ? -4.338 -2.937 6.607 1.00 97.25 89 PHE A CA 1
ATOM 749 C C . PHE A 1 89 ? -5.734 -3.336 6.098 1.00 97.25 89 PHE A C 1
ATOM 751 O O . PHE A 1 89 ? -6.547 -2.459 5.813 1.00 97.25 89 PHE A O 1
ATOM 758 N N . HIS A 1 90 ? -6.039 -4.631 5.927 1.00 96.62 90 HIS A N 1
ATOM 759 C CA . HIS A 1 90 ? -7.369 -5.045 5.450 1.00 96.62 90 HIS A CA 1
ATOM 760 C C . HIS A 1 90 ? -8.506 -4.594 6.387 1.00 96.62 90 HIS A C 1
ATOM 762 O O . HIS A 1 90 ? -9.650 -4.452 5.958 1.00 96.62 90 HIS A O 1
ATOM 768 N N . GLU A 1 91 ? -8.231 -4.380 7.679 1.00 96.31 91 GLU A N 1
ATOM 769 C CA . GLU A 1 91 ? -9.249 -3.955 8.645 1.00 96.31 91 GLU A CA 1
ATOM 770 C C . GLU A 1 91 ? -9.605 -2.479 8.464 1.00 96.31 91 GLU A C 1
ATOM 772 O O . GLU A 1 91 ? -10.767 -2.115 8.636 1.00 96.31 91 GLU A O 1
ATOM 777 N N . GLU A 1 92 ? -8.643 -1.664 8.038 1.00 96.62 92 GLU A N 1
ATOM 778 C CA . GLU A 1 92 ? -8.735 -0.215 7.862 1.00 96.62 92 GLU A CA 1
ATOM 779 C C . GLU A 1 92 ? -9.089 0.204 6.429 1.00 96.62 92 GLU A C 1
ATOM 781 O O . GLU A 1 92 ? -9.349 1.383 6.178 1.00 96.62 92 GLU A O 1
ATOM 786 N N . ILE A 1 93 ? -9.094 -0.732 5.476 1.00 96.88 93 ILE A N 1
ATOM 787 C CA . ILE A 1 93 ? -9.400 -0.480 4.064 1.00 96.88 93 ILE A CA 1
ATOM 788 C C . ILE A 1 93 ? -10.856 -0.849 3.762 1.00 96.88 93 ILE A C 1
ATOM 790 O O . ILE A 1 93 ? -11.289 -1.976 3.982 1.00 96.88 93 ILE A O 1
ATOM 794 N N . GLU A 1 94 ? -11.602 0.113 3.224 1.00 97.00 94 GLU A N 1
ATOM 795 C CA . GLU A 1 94 ? -12.956 -0.076 2.693 1.00 97.00 94 GLU A CA 1
ATOM 796 C C . GLU A 1 94 ? -12.901 -0.630 1.265 1.00 97.00 94 GLU A C 1
ATOM 798 O O . GLU A 1 94 ? -13.593 -1.582 0.921 1.00 97.00 94 GLU A O 1
ATOM 803 N N . SER A 1 95 ? -12.060 -0.038 0.410 1.00 97.31 95 SER A N 1
ATOM 804 C CA . SER A 1 95 ? -11.913 -0.486 -0.975 1.00 97.31 95 SER A CA 1
ATOM 805 C C . SER A 1 95 ? -10.559 -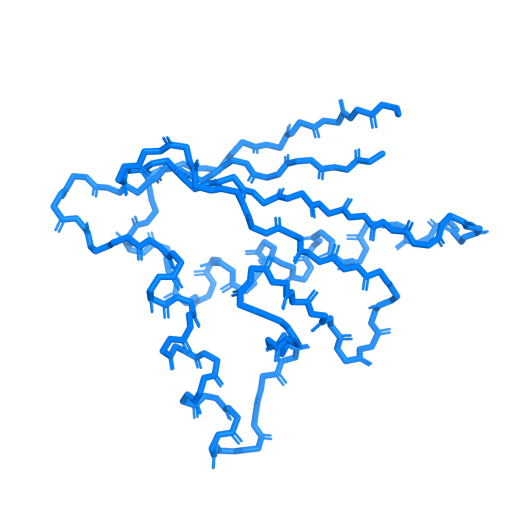0.126 -1.579 1.00 97.31 95 SER A C 1
ATOM 807 O O . SER A 1 95 ? -9.900 0.839 -1.179 1.00 97.31 95 SER A O 1
ATOM 809 N N . ILE A 1 96 ? -10.161 -0.903 -2.588 1.00 97.88 96 ILE A N 1
ATOM 810 C CA . ILE A 1 96 ? -8.999 -0.638 -3.436 1.00 97.88 96 ILE A CA 1
ATOM 811 C C . ILE A 1 96 ? -9.467 -0.596 -4.889 1.00 97.88 96 ILE A C 1
ATOM 813 O O . ILE A 1 96 ? -10.071 -1.543 -5.382 1.00 97.88 96 ILE A O 1
ATOM 817 N N . THR A 1 97 ? -9.152 0.490 -5.588 1.00 97.69 97 THR A N 1
ATOM 818 C CA . THR A 1 97 ? -9.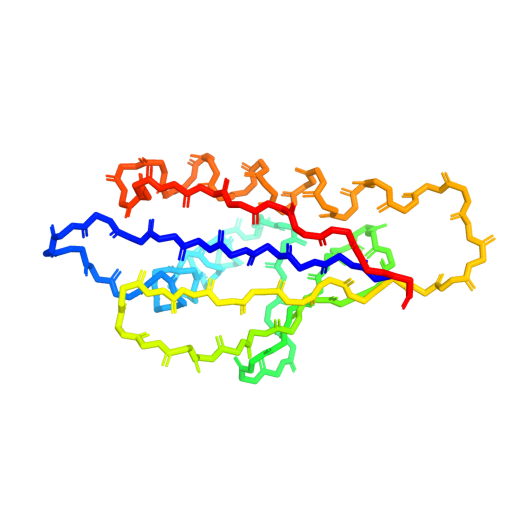398 0.649 -7.025 1.00 97.69 97 THR A CA 1
ATOM 819 C C . THR A 1 97 ? -8.072 0.761 -7.762 1.00 97.69 97 THR A C 1
ATOM 821 O O . THR A 1 97 ? -7.205 1.550 -7.383 1.00 97.69 97 THR A O 1
ATOM 824 N N . ILE A 1 98 ? -7.915 -0.013 -8.837 1.00 96.31 98 ILE A N 1
ATOM 825 C CA . ILE A 1 98 ? -6.735 0.031 -9.703 1.00 96.31 98 ILE A CA 1
ATOM 826 C C . ILE A 1 98 ? -7.123 0.724 -11.004 1.00 96.31 98 ILE A C 1
ATOM 828 O O . ILE A 1 98 ? -7.997 0.254 -11.728 1.00 96.31 98 ILE A O 1
ATOM 832 N N . LEU A 1 99 ? -6.447 1.825 -11.313 1.00 94.38 99 LEU A N 1
ATOM 833 C CA . LEU A 1 99 ? -6.576 2.530 -12.580 1.00 94.38 99 LEU A CA 1
ATOM 834 C C . LEU A 1 99 ? -5.341 2.235 -13.432 1.00 94.38 99 LEU A C 1
ATOM 836 O O . LEU A 1 99 ? -4.204 2.514 -13.032 1.00 94.38 99 LEU A O 1
ATOM 840 N N . TYR A 1 100 ? -5.576 1.691 -14.619 1.00 90.19 100 TYR A N 1
ATOM 841 C CA . TYR A 1 100 ? -4.557 1.515 -15.646 1.00 90.19 100 TYR A CA 1
ATOM 842 C C . TYR A 1 100 ? -4.521 2.786 -16.492 1.00 90.19 100 TYR A C 1
ATOM 844 O O . TYR A 1 100 ? -5.560 3.245 -16.964 1.00 90.19 100 TYR A O 1
ATOM 852 N N . ARG A 1 101 ? -3.344 3.398 -16.615 1.00 83.00 101 ARG A N 1
ATOM 853 C CA . ARG A 1 101 ? -3.126 4.577 -17.458 1.00 83.00 101 ARG A CA 1
ATOM 854 C C . ARG A 1 101 ? -1.905 4.329 -18.317 1.00 83.00 101 ARG A C 1
ATOM 856 O O . ARG A 1 101 ? -0.919 3.819 -17.785 1.00 83.00 101 ARG A O 1
ATOM 863 N N . ASP A 1 102 ? -1.968 4.701 -19.582 1.00 65.12 102 ASP A N 1
ATOM 864 C CA . ASP A 1 102 ? -0.810 4.644 -20.473 1.00 65.12 102 ASP A CA 1
ATOM 865 C C . ASP A 1 102 ? 0.230 5.694 -20.058 1.00 65.12 102 ASP A C 1
ATOM 867 O O . ASP A 1 102 ? -0.142 6.878 -19.880 1.00 65.12 102 ASP A O 1
#